Protein AF-A0A2U1PL02-F1 (afdb_monomer_lite)

Radius of gyration: 15.64 Å; chains: 1; bounding box: 35×17×44 Å

Sequence (83 aa):
MDHKRTAISVIGRLLLAATSYHIWIERNNRLFKNSRRSPEDLRDIIMVTIRLKLQTFRFKNTTMVSNLLTLWKMPKTFRLYGC

Secondary structure (DSSP, 8-state):
------HHHHHHHHHHHHHHHHHHHHHHHHHHH-----HHHHHHHHHHHHHHHHHT--EE--HHHHHHHHHTT--TT--EE--

Structure (mmCIF, N/CA/C/O backbone):
data_AF-A0A2U1PL02-F1
#
_entry.id   AF-A0A2U1PL02-F1
#
loop_
_atom_site.group_PDB
_atom_site.id
_atom_site.type_symbol
_atom_site.label_atom_id
_atom_site.label_alt_id
_atom_site.label_comp_id
_atom_site.label_asym_id
_atom_site.label_entity_id
_atom_site.label_seq_id
_atom_site.pdbx_PDB_ins_code
_atom_site.Cartn_x
_atom_site.Cartn_y
_atom_site.Cartn_z
_atom_site.occupancy
_atom_site.B_iso_or_equiv
_atom_site.auth_seq_id
_atom_site.auth_comp_id
_atom_site.auth_asym_id
_atom_site.auth_atom_id
_atom_site.pdbx_PDB_model_num
ATOM 1 N N . MET A 1 1 ? 13.398 4.546 22.915 1.00 43.66 1 MET A N 1
ATOM 2 C CA . MET A 1 1 ? 12.280 5.084 22.107 1.00 43.66 1 MET A CA 1
ATOM 3 C C . MET A 1 1 ? 11.361 3.925 21.752 1.00 43.66 1 MET A C 1
ATOM 5 O O . MET A 1 1 ? 11.668 3.156 20.846 1.00 43.66 1 MET A O 1
ATOM 9 N N . ASP A 1 2 ? 10.303 3.726 22.531 1.00 50.91 2 ASP A N 1
ATOM 10 C CA . ASP A 1 2 ? 9.404 2.579 22.387 1.00 50.91 2 ASP A CA 1
ATOM 11 C C . ASP A 1 2 ? 8.589 2.704 21.084 1.00 50.91 2 ASP A C 1
ATOM 13 O O . ASP A 1 2 ? 7.816 3.649 20.901 1.00 50.91 2 ASP A O 1
ATOM 17 N N . HIS A 1 3 ? 8.823 1.810 20.119 1.00 64.19 3 HIS A N 1
ATOM 18 C CA . HIS A 1 3 ? 8.184 1.878 18.803 1.00 64.19 3 HIS A CA 1
ATOM 19 C C . HIS A 1 3 ? 6.747 1.365 18.909 1.00 64.19 3 HIS A C 1
ATOM 21 O O . HIS A 1 3 ? 6.467 0.194 18.641 1.00 64.19 3 HIS A O 1
ATOM 27 N N . LYS A 1 4 ? 5.810 2.249 19.276 1.00 72.31 4 LYS A N 1
ATOM 28 C CA . LYS A 1 4 ? 4.387 1.892 19.342 1.00 72.31 4 LYS A CA 1
ATOM 29 C C . LYS A 1 4 ? 3.920 1.297 18.009 1.00 72.31 4 LYS A C 1
ATOM 31 O O . LYS A 1 4 ? 3.956 1.927 16.944 1.00 72.31 4 LYS A O 1
ATOM 36 N N . ARG A 1 5 ? 3.441 0.054 18.072 1.00 81.38 5 ARG A N 1
ATOM 37 C CA . ARG A 1 5 ? 2.879 -0.677 16.933 1.00 81.38 5 ARG A CA 1
ATOM 38 C C . ARG A 1 5 ? 1.452 -0.197 16.663 1.00 81.38 5 ARG A C 1
ATOM 40 O O . ARG A 1 5 ? 0.482 -0.856 17.018 1.00 81.38 5 ARG A O 1
ATOM 47 N N . THR A 1 6 ? 1.332 0.978 16.056 1.00 88.25 6 THR A N 1
ATOM 48 C CA . THR A 1 6 ? 0.057 1.541 15.598 1.00 88.25 6 THR A CA 1
ATOM 49 C C . THR A 1 6 ? -0.255 1.077 14.177 1.00 88.25 6 THR A C 1
ATOM 51 O O . THR A 1 6 ? 0.639 0.692 13.421 1.00 88.25 6 THR A O 1
ATOM 54 N N . ALA A 1 7 ? -1.528 1.139 13.776 1.00 88.00 7 ALA A N 1
ATOM 55 C CA . ALA A 1 7 ? -1.917 0.827 12.400 1.00 88.00 7 ALA A CA 1
ATOM 56 C C . ALA A 1 7 ? -1.178 1.721 11.384 1.00 88.00 7 ALA A C 1
ATOM 58 O O . ALA A 1 7 ? -0.717 1.225 10.359 1.00 88.00 7 ALA A O 1
ATOM 59 N N . ILE A 1 8 ? -0.965 3.000 11.719 1.00 91.19 8 ILE A N 1
ATOM 60 C CA . ILE A 1 8 ? -0.186 3.942 10.901 1.00 91.19 8 ILE A CA 1
ATOM 61 C C . ILE A 1 8 ? 1.266 3.475 10.748 1.00 91.19 8 ILE A C 1
ATOM 63 O O . ILE A 1 8 ? 1.757 3.399 9.625 1.00 91.19 8 ILE A O 1
ATOM 67 N N . SER A 1 9 ? 1.958 3.121 11.840 1.00 92.31 9 SER A N 1
ATOM 68 C CA . SER A 1 9 ? 3.370 2.711 11.754 1.00 92.31 9 SER A CA 1
ATOM 69 C C . SER A 1 9 ? 3.552 1.376 11.027 1.00 92.31 9 SER A C 1
ATOM 71 O O . SER A 1 9 ? 4.591 1.124 10.414 1.00 92.31 9 SER A O 1
ATOM 73 N N . VAL A 1 10 ? 2.545 0.501 11.067 1.00 91.00 10 VAL A N 1
ATOM 74 C CA . VAL A 1 10 ? 2.517 -0.738 10.279 1.00 91.00 10 VAL A CA 1
ATOM 75 C C . VAL A 1 10 ? 2.306 -0.441 8.793 1.00 91.00 10 VAL A C 1
ATOM 77 O O . VAL A 1 10 ? 3.073 -0.937 7.969 1.00 91.00 10 VAL A O 1
ATOM 80 N N . ILE A 1 11 ? 1.322 0.393 8.448 1.00 92.38 11 ILE A N 1
ATOM 81 C CA . ILE A 1 11 ? 1.059 0.805 7.063 1.00 92.38 11 ILE A CA 1
ATOM 82 C C . ILE A 1 11 ? 2.270 1.528 6.463 1.00 92.38 11 ILE A C 1
ATOM 84 O O . ILE A 1 11 ? 2.658 1.218 5.342 1.00 92.38 11 ILE A O 1
ATOM 88 N N . GLY A 1 12 ? 2.914 2.431 7.208 1.00 94.12 12 GLY A N 1
ATOM 89 C CA . GLY A 1 12 ? 4.101 3.151 6.738 1.00 94.12 12 GLY A CA 1
ATOM 90 C C . GLY A 1 12 ? 5.269 2.219 6.403 1.00 94.12 12 GLY A C 1
ATOM 91 O O . GLY A 1 12 ? 5.886 2.350 5.348 1.00 94.12 12 GLY A O 1
ATOM 92 N N . ARG A 1 13 ? 5.527 1.211 7.245 1.00 94.69 13 ARG A N 1
ATOM 93 C CA . ARG A 1 13 ? 6.551 0.189 6.965 1.00 94.69 13 ARG A CA 1
ATOM 94 C C . ARG A 1 13 ? 6.197 -0.676 5.758 1.00 94.69 13 ARG A C 1
ATOM 96 O O . ARG A 1 13 ? 7.080 -0.984 4.962 1.00 94.69 13 ARG A O 1
ATOM 103 N N . LEU A 1 14 ? 4.923 -1.043 5.602 1.00 94.69 14 LEU A N 1
ATOM 104 C CA . LEU A 1 14 ? 4.453 -1.757 4.413 1.00 94.69 14 LEU A CA 1
ATOM 105 C C . LEU A 1 14 ? 4.643 -0.931 3.142 1.00 94.69 14 LEU A C 1
ATOM 107 O O . LEU A 1 14 ? 5.112 -1.469 2.145 1.00 94.69 14 LEU A O 1
ATOM 111 N N . LEU A 1 15 ? 4.302 0.357 3.183 1.00 95.94 15 LEU A N 1
ATOM 112 C CA . LEU A 1 15 ? 4.460 1.266 2.054 1.00 95.94 15 LEU A CA 1
ATOM 113 C C . LEU A 1 15 ? 5.928 1.397 1.651 1.00 95.94 15 LEU A C 1
ATOM 115 O O . LEU A 1 15 ? 6.236 1.274 0.467 1.00 95.94 15 LEU A O 1
ATOM 119 N N . LEU A 1 16 ? 6.826 1.576 2.624 1.00 96.81 16 LEU A N 1
ATOM 120 C CA . LEU A 1 16 ? 8.263 1.644 2.370 1.00 96.81 16 LEU A CA 1
ATOM 121 C C . LEU A 1 16 ? 8.774 0.346 1.733 1.00 96.81 16 LEU A C 1
ATOM 123 O O . LEU A 1 16 ? 9.428 0.388 0.696 1.00 96.81 16 LEU A O 1
ATOM 127 N N . ALA A 1 17 ? 8.432 -0.809 2.310 1.00 96.75 17 ALA A N 1
ATOM 128 C CA . ALA A 1 17 ? 8.870 -2.104 1.797 1.00 96.75 17 ALA A CA 1
ATOM 129 C C . ALA A 1 17 ? 8.335 -2.385 0.381 1.00 96.75 17 ALA A C 1
ATOM 131 O O . ALA A 1 17 ? 9.102 -2.770 -0.501 1.00 96.75 17 ALA A O 1
ATOM 132 N N . ALA A 1 18 ? 7.037 -2.162 0.148 1.00 96.75 18 ALA A N 1
ATOM 133 C CA . ALA A 1 18 ? 6.405 -2.385 -1.150 1.00 96.75 18 ALA A CA 1
ATOM 134 C C . ALA A 1 18 ? 6.978 -1.454 -2.223 1.00 96.75 18 ALA A C 1
ATOM 136 O O . ALA A 1 18 ? 7.293 -1.908 -3.319 1.00 96.75 18 ALA A O 1
ATOM 137 N N . THR A 1 19 ? 7.160 -0.172 -1.899 1.00 97.06 19 THR A N 1
ATOM 138 C CA . THR 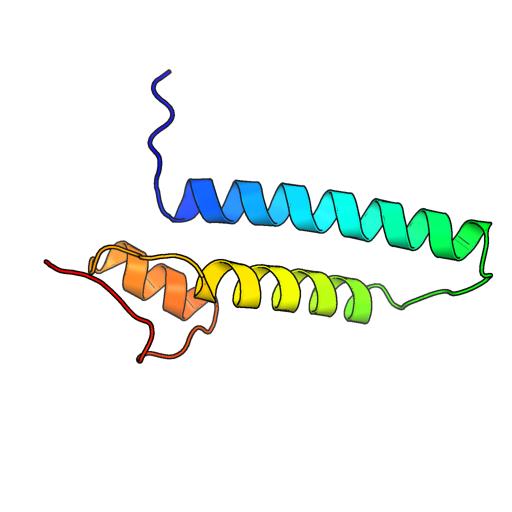A 1 19 ? 7.738 0.813 -2.821 1.00 97.06 19 THR A CA 1
ATOM 139 C C . THR A 1 19 ? 9.167 0.440 -3.198 1.00 97.06 19 THR A C 1
ATOM 141 O O . THR A 1 19 ? 9.474 0.343 -4.382 1.00 97.06 19 THR A O 1
ATOM 144 N N . SER A 1 20 ? 10.024 0.150 -2.215 1.00 97.75 20 SER A N 1
ATOM 145 C CA . SER A 1 20 ? 11.414 -0.244 -2.471 1.00 97.75 20 SER A CA 1
ATOM 146 C C . SER A 1 20 ? 11.506 -1.493 -3.349 1.00 97.75 20 SER A C 1
ATOM 148 O O . SER A 1 20 ? 12.286 -1.524 -4.301 1.00 97.75 20 SER A O 1
ATOM 150 N N . TYR A 1 21 ? 10.675 -2.504 -3.075 1.00 96.81 21 TYR A N 1
ATOM 151 C CA . TYR A 1 21 ? 10.635 -3.731 -3.869 1.00 96.81 21 TYR A CA 1
ATOM 152 C C . TYR A 1 21 ? 10.189 -3.474 -5.313 1.00 96.81 21 TYR A C 1
ATOM 154 O O . TYR A 1 21 ? 10.827 -3.944 -6.255 1.00 96.81 21 TYR A O 1
ATOM 162 N N . HIS A 1 22 ? 9.119 -2.696 -5.499 1.00 95.75 22 HIS A N 1
ATOM 163 C CA . HIS A 1 22 ? 8.566 -2.415 -6.824 1.00 95.75 22 HIS A CA 1
ATOM 164 C C . HIS A 1 22 ? 9.447 -1.469 -7.656 1.00 95.75 22 HIS A C 1
ATOM 166 O O . HIS A 1 22 ? 9.525 -1.602 -8.874 1.00 95.75 22 HIS A O 1
ATOM 172 N N . ILE A 1 23 ? 10.193 -0.563 -7.025 1.00 95.00 23 ILE A N 1
ATOM 173 C CA . ILE A 1 23 ? 11.220 0.227 -7.722 1.00 95.00 23 ILE A CA 1
ATOM 174 C C . ILE A 1 23 ? 12.367 -0.681 -8.179 1.00 95.00 23 ILE A C 1
ATOM 176 O O . ILE A 1 23 ? 12.821 -0.594 -9.322 1.00 95.00 23 ILE A O 1
ATOM 180 N N . TRP A 1 24 ? 12.826 -1.578 -7.303 1.00 96.19 24 TRP A N 1
ATOM 181 C CA . TRP A 1 24 ? 13.901 -2.509 -7.631 1.00 96.19 24 TRP A CA 1
ATOM 182 C C . TRP A 1 24 ? 13.515 -3.466 -8.770 1.00 96.19 24 TRP A C 1
ATOM 184 O O . TRP A 1 24 ? 14.294 -3.640 -9.711 1.00 96.19 24 TRP A O 1
ATOM 194 N N . ILE A 1 25 ? 12.306 -4.039 -8.742 1.00 94.94 25 ILE A N 1
ATOM 195 C CA . ILE A 1 25 ? 11.842 -4.943 -9.807 1.00 94.94 25 ILE A CA 1
ATOM 196 C C . ILE A 1 25 ? 11.670 -4.203 -11.141 1.00 94.94 25 ILE A C 1
ATOM 198 O O . ILE A 1 25 ? 12.041 -4.745 -12.180 1.00 94.94 25 ILE A O 1
ATOM 202 N N . GLU A 1 26 ? 11.179 -2.959 -11.128 1.00 94.69 26 GLU A N 1
ATOM 203 C CA . GLU A 1 26 ? 11.062 -2.129 -12.331 1.00 94.69 26 GLU A CA 1
ATOM 204 C C . GLU A 1 26 ? 12.441 -1.845 -12.937 1.00 94.69 26 GLU A C 1
ATOM 206 O O . GLU A 1 26 ? 12.641 -2.046 -14.136 1.00 94.69 26 GLU A O 1
ATOM 211 N N . ARG A 1 27 ? 13.431 -1.471 -12.113 1.00 94.12 27 ARG A N 1
ATOM 212 C CA . ARG A 1 27 ? 14.820 -1.295 -12.567 1.00 94.12 27 ARG A CA 1
ATOM 213 C C . ARG A 1 27 ? 15.352 -2.563 -13.237 1.00 94.12 27 ARG A C 1
ATOM 215 O O . ARG A 1 27 ? 15.938 -2.481 -14.314 1.00 94.12 27 ARG A O 1
ATOM 222 N N . ASN A 1 28 ? 15.139 -3.728 -12.631 1.00 95.00 28 ASN A N 1
ATOM 223 C CA . ASN A 1 28 ? 15.605 -4.993 -13.197 1.00 95.00 28 ASN A CA 1
ATOM 224 C C . ASN A 1 28 ? 14.881 -5.349 -14.500 1.00 95.00 28 ASN A C 1
ATOM 226 O O . ASN A 1 28 ? 15.517 -5.787 -15.454 1.00 95.00 28 ASN A O 1
ATOM 230 N N . ASN A 1 29 ? 13.571 -5.126 -14.587 1.00 94.12 29 ASN A N 1
ATOM 231 C CA . ASN A 1 29 ? 12.823 -5.369 -15.821 1.00 94.12 29 ASN A CA 1
ATOM 232 C C . ASN A 1 29 ? 13.291 -4.459 -16.966 1.00 94.12 29 ASN A C 1
ATOM 234 O O . ASN A 1 29 ? 13.371 -4.915 -18.107 1.00 94.12 29 ASN A O 1
ATOM 238 N N . ARG A 1 30 ? 13.670 -3.210 -16.673 1.00 92.00 30 ARG A N 1
ATOM 239 C CA . ARG A 1 30 ? 14.261 -2.306 -17.670 1.00 92.00 30 ARG A CA 1
ATOM 240 C C . ARG A 1 30 ? 15.614 -2.801 -18.170 1.00 92.00 30 ARG A C 1
ATOM 242 O O . ARG A 1 30 ? 15.869 -2.716 -19.363 1.00 92.00 30 ARG A O 1
ATOM 249 N N . LEU A 1 31 ? 16.448 -3.332 -17.274 1.00 94.25 31 LEU A N 1
ATOM 250 C CA . LEU A 1 31 ? 17.782 -3.837 -17.613 1.00 94.25 31 LEU A CA 1
ATOM 251 C C . LEU A 1 31 ? 17.746 -5.161 -18.386 1.00 94.25 31 LEU A C 1
ATOM 253 O O . LEU A 1 31 ? 18.525 -5.339 -19.313 1.00 94.25 31 LEU A O 1
ATOM 257 N N . PHE A 1 32 ? 16.856 -6.085 -18.013 1.00 94.25 32 PHE A N 1
ATOM 258 C CA . PHE A 1 32 ? 16.906 -7.469 -18.505 1.00 94.25 32 PHE A CA 1
ATOM 259 C C . PHE A 1 32 ? 15.753 -7.863 -19.431 1.00 94.25 32 PHE A C 1
ATOM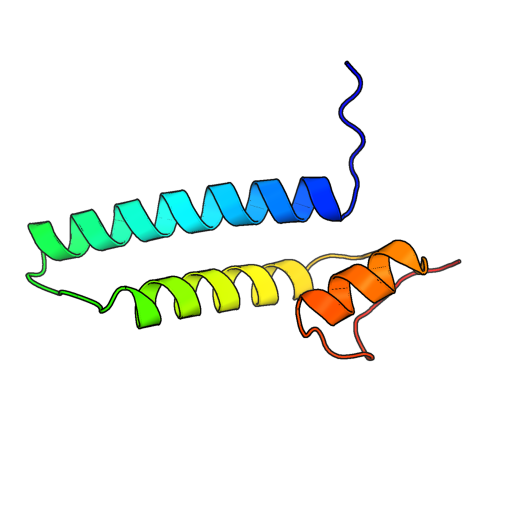 261 O O . PHE A 1 32 ? 15.825 -8.908 -20.069 1.00 94.25 32 PHE A O 1
ATOM 268 N N . LYS A 1 33 ? 14.672 -7.076 -19.494 1.00 89.56 33 LYS A N 1
ATOM 269 C CA . LYS A 1 33 ? 13.460 -7.421 -20.261 1.00 89.56 33 LYS A CA 1
ATOM 270 C C . LYS A 1 33 ? 13.001 -6.325 -21.225 1.00 89.56 33 LYS A C 1
ATOM 272 O O . LYS A 1 33 ? 11.957 -6.494 -21.845 1.00 89.56 33 LYS A O 1
ATOM 277 N N . ASN A 1 34 ? 13.723 -5.198 -21.318 1.00 86.12 34 ASN A N 1
ATOM 278 C CA . ASN A 1 34 ? 13.340 -4.003 -22.093 1.00 86.12 34 ASN A CA 1
ATOM 279 C C . ASN A 1 34 ? 11.889 -3.534 -21.859 1.00 86.12 34 ASN A C 1
ATOM 281 O O . ASN A 1 34 ? 11.306 -2.824 -22.676 1.00 86.12 34 ASN A O 1
ATOM 285 N N . SER A 1 35 ? 11.303 -3.905 -20.721 1.00 84.69 35 SER A N 1
ATOM 286 C CA . SER A 1 35 ? 9.942 -3.537 -20.355 1.00 84.69 35 SER A CA 1
ATOM 287 C C . SER A 1 35 ? 9.980 -2.220 -19.594 1.00 84.69 35 SER A C 1
ATOM 289 O O . SER A 1 35 ? 10.790 -2.049 -18.680 1.00 84.69 35 SER A O 1
ATOM 291 N N . ARG A 1 36 ? 9.126 -1.276 -19.990 1.00 86.31 36 ARG A N 1
ATOM 292 C CA . ARG A 1 36 ? 8.994 0.030 -19.345 1.00 86.31 36 ARG A CA 1
ATOM 293 C C . ARG A 1 36 ? 7.541 0.222 -18.973 1.00 86.31 36 ARG A C 1
ATOM 295 O O . ARG A 1 36 ? 6.697 0.387 -19.849 1.00 86.31 36 ARG A O 1
ATOM 302 N N . ARG A 1 37 ? 7.265 0.179 -17.677 1.00 88.62 37 ARG A N 1
ATOM 303 C CA . ARG A 1 37 ? 5.947 0.500 -17.145 1.00 88.62 37 ARG A CA 1
ATOM 304 C C . ARG A 1 37 ? 5.865 2.001 -16.860 1.00 88.62 37 ARG A C 1
ATOM 306 O O . ARG A 1 37 ? 6.881 2.629 -16.538 1.00 88.62 37 ARG A O 1
ATOM 313 N N . SER A 1 38 ? 4.670 2.572 -16.997 1.00 93.50 38 SER A N 1
ATOM 314 C CA . SER A 1 38 ? 4.428 3.962 -16.619 1.00 93.50 38 SER A CA 1
ATOM 315 C C . SER A 1 38 ? 4.568 4.137 -15.093 1.00 93.50 38 SER A C 1
ATOM 317 O O . SER A 1 38 ? 4.339 3.191 -14.327 1.00 93.50 38 SER A O 1
ATOM 319 N N . PRO A 1 39 ? 4.974 5.321 -14.607 1.00 91.19 39 PRO A N 1
ATOM 320 C CA . PRO A 1 39 ? 4.974 5.618 -13.175 1.00 91.19 39 PRO A CA 1
ATOM 321 C C . PRO A 1 39 ? 3.595 5.434 -12.523 1.00 91.19 39 PRO A C 1
ATOM 323 O O . PRO A 1 39 ? 3.512 5.010 -11.368 1.00 91.19 39 PRO A O 1
ATOM 326 N N . GLU A 1 40 ? 2.524 5.712 -13.266 1.00 95.25 40 GLU A N 1
ATOM 327 C CA . GLU A 1 40 ? 1.136 5.593 -12.824 1.00 95.25 40 GLU A CA 1
ATOM 328 C C . GLU A 1 40 ? 0.779 4.132 -12.539 1.00 95.25 40 GLU A C 1
ATOM 330 O O . GLU A 1 40 ? 0.323 3.810 -11.440 1.00 95.25 40 GLU A O 1
ATOM 335 N N . ASP A 1 41 ? 1.097 3.231 -13.471 1.00 94.62 41 ASP A N 1
ATOM 336 C CA . ASP A 1 41 ? 0.863 1.795 -13.309 1.00 94.62 41 ASP A CA 1
ATOM 337 C C . ASP A 1 41 ? 1.695 1.224 -12.149 1.00 94.62 41 ASP A C 1
ATOM 339 O O . ASP A 1 41 ? 1.232 0.364 -11.396 1.00 94.62 41 ASP A O 1
ATOM 343 N N . LEU A 1 42 ? 2.939 1.693 -11.979 1.00 95.00 42 LEU A N 1
ATOM 344 C CA . LEU A 1 42 ? 3.796 1.271 -10.868 1.00 95.00 42 LEU A CA 1
ATOM 345 C C . LEU A 1 42 ? 3.190 1.679 -9.521 1.00 95.00 42 LEU A C 1
ATOM 347 O O . LEU A 1 42 ? 3.117 0.868 -8.593 1.00 95.00 42 LEU A O 1
ATOM 351 N N . ARG A 1 43 ? 2.725 2.927 -9.425 1.00 94.94 43 ARG A N 1
ATOM 352 C CA . ARG A 1 43 ? 2.036 3.455 -8.246 1.00 94.94 43 ARG A CA 1
ATOM 353 C C . ARG A 1 43 ? 0.768 2.658 -7.958 1.00 94.94 43 ARG A C 1
ATOM 355 O O . ARG A 1 43 ? 0.545 2.284 -6.807 1.00 94.94 43 ARG A O 1
ATOM 362 N N . ASP A 1 44 ? -0.024 2.332 -8.971 1.00 95.75 44 ASP A N 1
ATOM 363 C CA . ASP A 1 44 ? -1.254 1.562 -8.792 1.00 95.75 44 ASP A CA 1
ATOM 364 C C . ASP A 1 44 ? -0.979 0.125 -8.329 1.00 95.75 44 ASP A C 1
ATOM 366 O O . ASP A 1 44 ? -1.631 -0.352 -7.395 1.00 95.75 44 ASP A O 1
ATOM 370 N N . ILE A 1 45 ? 0.054 -0.533 -8.863 1.00 96.00 45 ILE A N 1
ATOM 371 C CA . ILE A 1 45 ? 0.495 -1.856 -8.395 1.00 96.00 45 ILE A CA 1
ATOM 372 C C . ILE A 1 45 ? 0.938 -1.810 -6.930 1.00 96.00 45 ILE A C 1
ATOM 374 O O . ILE A 1 45 ? 0.561 -2.690 -6.148 1.00 96.00 45 ILE A O 1
ATOM 378 N N . ILE A 1 46 ? 1.700 -0.790 -6.523 1.00 96.38 46 ILE A N 1
ATOM 379 C CA . ILE A 1 46 ? 2.104 -0.608 -5.121 1.00 96.38 46 ILE A CA 1
ATOM 380 C C . ILE A 1 46 ? 0.862 -0.437 -4.235 1.00 96.38 46 ILE A C 1
ATOM 382 O O . ILE A 1 46 ? 0.729 -1.122 -3.217 1.00 96.38 46 ILE A O 1
ATOM 386 N N . MET A 1 47 ? -0.084 0.416 -4.639 1.00 95.31 47 MET A N 1
ATOM 387 C CA . MET A 1 47 ? -1.315 0.669 -3.882 1.00 95.31 47 MET A CA 1
ATOM 388 C C . MET A 1 47 ? -2.183 -0.587 -3.746 1.00 95.31 47 MET A C 1
ATOM 390 O O . MET A 1 47 ? -2.677 -0.874 -2.652 1.00 95.31 47 MET A O 1
ATOM 394 N N . VAL A 1 48 ? -2.346 -1.363 -4.820 1.00 95.19 48 VAL A N 1
ATOM 395 C CA . VAL A 1 48 ? -3.072 -2.643 -4.800 1.00 95.19 48 VAL A CA 1
ATOM 396 C C . VAL A 1 48 ? -2.364 -3.648 -3.896 1.00 95.19 48 VAL A C 1
ATOM 398 O O . VAL A 1 48 ? -3.010 -4.248 -3.039 1.00 95.19 48 VAL A O 1
ATOM 401 N N . THR A 1 49 ? -1.039 -3.775 -4.009 1.00 96.00 49 THR A N 1
ATOM 402 C CA . THR A 1 49 ? -0.232 -4.676 -3.169 1.00 96.00 49 THR A CA 1
ATOM 403 C C . THR A 1 49 ? -0.444 -4.379 -1.684 1.00 96.00 49 THR A C 1
ATOM 405 O O . THR A 1 49 ? -0.672 -5.290 -0.886 1.00 96.00 49 THR A O 1
ATOM 408 N N . ILE A 1 50 ? -0.420 -3.099 -1.302 1.00 95.50 50 ILE A N 1
ATOM 409 C CA . ILE A 1 50 ? -0.620 -2.687 0.089 1.00 95.50 50 ILE A CA 1
ATOM 410 C C . ILE A 1 50 ? -2.053 -2.968 0.532 1.00 95.50 50 ILE A C 1
ATOM 412 O O . ILE A 1 50 ? -2.232 -3.563 1.589 1.00 95.50 50 ILE A O 1
ATOM 416 N N . ARG A 1 51 ? -3.073 -2.615 -0.261 1.00 93.44 51 ARG A N 1
ATOM 417 C CA . ARG A 1 51 ? -4.481 -2.894 0.083 1.00 93.44 51 ARG A CA 1
ATOM 418 C C . ARG A 1 51 ? -4.737 -4.384 0.293 1.00 93.44 51 ARG A C 1
ATOM 420 O O . ARG A 1 51 ? -5.326 -4.756 1.306 1.00 93.44 51 ARG A O 1
ATOM 427 N N . LEU A 1 52 ? -4.241 -5.231 -0.609 1.00 93.06 52 LEU A N 1
ATOM 428 C CA . LEU A 1 52 ? -4.313 -6.688 -0.470 1.00 93.06 52 LEU A CA 1
AT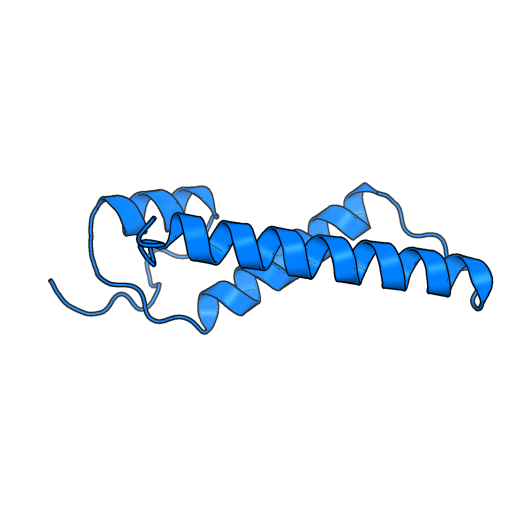OM 429 C C . LEU A 1 52 ? -3.599 -7.156 0.801 1.00 93.06 52 LEU A C 1
ATOM 431 O O . LEU A 1 52 ? -4.116 -7.990 1.541 1.00 93.06 52 LEU A O 1
ATOM 435 N N . LYS A 1 53 ? -2.435 -6.581 1.126 1.00 92.88 53 LYS A N 1
ATOM 436 C CA . LYS A 1 53 ? -1.741 -6.923 2.370 1.00 92.88 53 LYS A CA 1
ATOM 437 C C . LYS A 1 53 ? -2.532 -6.495 3.603 1.00 92.88 53 LYS A C 1
ATOM 439 O O . LYS A 1 53 ? -2.631 -7.275 4.549 1.00 92.88 53 LYS A O 1
ATOM 444 N N . LEU A 1 54 ? -3.138 -5.309 3.586 1.00 91.69 54 LEU A N 1
ATOM 445 C CA . LEU A 1 54 ? -3.992 -4.833 4.673 1.00 91.69 54 LEU A CA 1
ATOM 446 C C . LEU A 1 54 ? -5.188 -5.755 4.888 1.00 91.69 54 LEU A C 1
ATOM 448 O O . LEU A 1 54 ? -5.511 -6.000 6.043 1.00 91.69 54 LEU A O 1
ATOM 452 N N . GLN A 1 55 ? -5.759 -6.346 3.828 1.00 88.69 55 GLN A N 1
ATOM 453 C CA . GLN A 1 55 ? -6.818 -7.364 3.929 1.00 88.69 55 GLN A CA 1
ATOM 454 C C . GLN A 1 55 ? -6.451 -8.584 4.774 1.00 88.69 55 GLN A C 1
ATOM 456 O O . GLN A 1 55 ? -7.328 -9.183 5.393 1.00 88.69 55 GLN A O 1
ATOM 461 N N . THR A 1 56 ? -5.166 -8.923 4.863 1.00 89.19 56 THR A N 1
ATOM 462 C CA . THR A 1 56 ? -4.705 -10.047 5.692 1.00 89.19 56 THR A CA 1
ATOM 463 C C . THR A 1 56 ? -4.603 -9.700 7.178 1.00 89.19 56 THR A C 1
ATOM 465 O O . THR A 1 56 ? -4.505 -10.594 8.019 1.00 89.19 56 THR A O 1
ATOM 468 N N . PHE A 1 57 ? -4.616 -8.412 7.531 1.00 88.44 57 PHE A N 1
ATOM 469 C CA . PHE A 1 57 ? -4.409 -7.965 8.902 1.00 88.44 57 PHE A CA 1
ATOM 470 C C . PHE A 1 57 ? -5.704 -7.941 9.704 1.00 88.44 57 PHE A C 1
ATOM 472 O O . PHE A 1 57 ? -6.792 -7.684 9.192 1.00 88.44 57 PHE A O 1
ATOM 479 N N . ARG A 1 58 ? -5.571 -8.200 11.007 1.00 86.12 58 ARG A N 1
ATOM 480 C CA . ARG A 1 58 ? -6.658 -8.051 11.972 1.00 86.12 58 ARG A CA 1
ATOM 481 C C . ARG A 1 58 ? -6.455 -6.741 12.720 1.00 86.12 58 ARG A C 1
ATOM 483 O O . ARG A 1 58 ? -5.468 -6.579 13.436 1.00 86.12 58 ARG A O 1
ATOM 490 N N . PHE A 1 59 ? -7.370 -5.805 12.520 1.00 85.31 59 PHE A N 1
ATOM 491 C CA . PHE A 1 59 ? -7.340 -4.502 13.173 1.00 85.31 59 PHE A CA 1
ATOM 492 C C . PHE A 1 59 ? -8.318 -4.466 14.348 1.00 85.31 59 PHE A C 1
ATOM 494 O O . PHE A 1 59 ? -9.390 -5.067 14.279 1.00 85.31 59 PHE A O 1
ATOM 501 N N . LYS A 1 60 ? -7.953 -3.743 15.413 1.00 86.06 60 LYS A N 1
ATOM 502 C CA . LYS A 1 60 ? -8.876 -3.436 16.515 1.00 86.06 60 LYS A CA 1
ATOM 503 C C . LYS A 1 60 ? -9.969 -2.484 16.032 1.00 86.06 60 LYS A C 1
ATOM 505 O O . LYS A 1 60 ? -9.672 -1.597 15.226 1.00 86.06 60 LYS A O 1
ATOM 510 N N . ASN A 1 61 ? -11.193 -2.636 16.537 1.00 85.06 61 ASN A N 1
ATOM 511 C CA . ASN A 1 61 ? -12.287 -1.729 16.204 1.00 85.06 61 ASN A CA 1
ATOM 512 C C . ASN A 1 61 ? -12.163 -0.414 16.986 1.00 85.06 61 ASN A C 1
ATOM 514 O O . ASN A 1 61 ? -12.780 -0.221 18.025 1.00 85.06 61 ASN A O 1
ATOM 518 N N . THR A 1 62 ? -11.326 0.497 16.495 1.00 89.00 62 THR A N 1
ATOM 519 C CA . THR A 1 62 ? -11.216 1.851 17.047 1.00 89.00 62 THR A CA 1
ATOM 520 C C . THR A 1 62 ? -11.543 2.881 15.977 1.00 89.00 62 THR A C 1
ATOM 522 O O . THR A 1 62 ? -11.242 2.680 14.797 1.00 89.00 62 THR A O 1
ATOM 525 N N . THR A 1 63 ? -12.102 4.026 16.378 1.00 88.62 63 THR A N 1
ATOM 526 C CA . THR A 1 63 ? -12.437 5.133 15.463 1.00 88.62 63 THR A CA 1
ATOM 527 C C . THR A 1 63 ? -11.229 5.568 14.635 1.00 88.62 63 THR A C 1
ATOM 529 O O . THR A 1 63 ? -11.335 5.785 13.431 1.00 88.62 63 THR A O 1
ATOM 532 N N . MET A 1 64 ? -10.046 5.607 15.257 1.00 89.06 64 MET A N 1
ATOM 533 C CA . MET A 1 64 ? -8.790 5.939 14.584 1.00 89.06 64 MET A CA 1
ATOM 534 C C . MET A 1 64 ? -8.463 4.954 13.451 1.00 89.06 64 MET A C 1
ATOM 536 O O . MET A 1 64 ? -8.101 5.375 12.353 1.00 89.06 64 MET A O 1
ATOM 540 N N . VAL A 1 65 ? -8.603 3.648 13.694 1.00 89.62 65 VAL A N 1
ATOM 541 C CA . VAL A 1 65 ? -8.305 2.632 12.678 1.00 89.62 65 VAL A CA 1
ATOM 542 C C . VAL A 1 65 ? -9.393 2.580 11.606 1.00 89.62 65 VAL A C 1
ATOM 544 O O . VAL A 1 65 ? -9.065 2.440 10.433 1.00 89.62 65 VAL A O 1
ATOM 547 N N . SER A 1 66 ? -10.661 2.780 11.966 1.00 89.06 66 SER A N 1
ATOM 548 C CA . SER A 1 66 ? -11.765 2.885 11.003 1.00 89.06 66 SER A CA 1
ATOM 549 C C . SER A 1 66 ? -11.578 4.062 10.031 1.00 89.06 66 SER A C 1
ATOM 551 O O . SER A 1 66 ? -11.660 3.892 8.810 1.00 89.06 66 SER A O 1
ATOM 553 N N . ASN A 1 67 ? -11.211 5.240 10.549 1.00 90.56 67 ASN A N 1
ATOM 554 C CA . ASN A 1 67 ? -10.897 6.416 9.732 1.00 90.56 67 ASN A CA 1
ATOM 555 C C . ASN A 1 67 ? -9.694 6.157 8.818 1.00 90.56 67 ASN A C 1
ATOM 557 O O . ASN A 1 67 ? -9.719 6.500 7.636 1.00 90.56 67 ASN A O 1
ATOM 561 N N . LEU A 1 68 ? -8.659 5.495 9.340 1.00 91.25 68 LEU A N 1
ATOM 562 C CA . LEU A 1 68 ? -7.483 5.128 8.559 1.00 91.25 68 LEU A CA 1
ATOM 563 C C . LEU A 1 68 ? -7.834 4.148 7.429 1.00 91.25 68 LEU A C 1
ATOM 565 O O . LEU A 1 68 ? -7.434 4.362 6.291 1.00 91.25 68 LEU A O 1
ATOM 569 N N . LEU A 1 69 ? -8.614 3.102 7.695 1.00 90.94 69 LEU A N 1
ATOM 570 C CA . LEU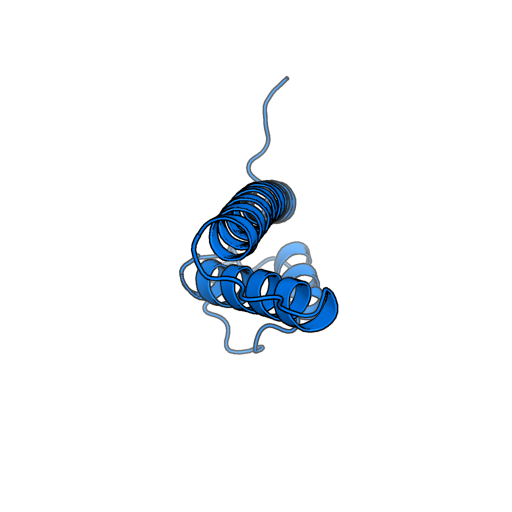 A 1 69 ? -9.045 2.154 6.662 1.00 90.94 69 LEU A CA 1
ATOM 571 C C . LEU A 1 69 ? -9.932 2.823 5.602 1.00 90.94 69 LEU A C 1
ATOM 573 O O . LEU A 1 69 ? -9.807 2.508 4.417 1.00 90.94 69 LEU A O 1
ATOM 577 N N . THR A 1 70 ? -10.753 3.794 6.005 1.00 91.12 70 THR A N 1
ATOM 578 C CA . THR A 1 70 ? -11.555 4.616 5.087 1.00 91.12 70 THR A CA 1
ATOM 579 C C . THR A 1 70 ? -10.664 5.459 4.172 1.00 91.12 70 THR A C 1
ATOM 581 O O . THR A 1 70 ? -10.867 5.457 2.958 1.00 91.12 70 THR A O 1
ATOM 584 N N . LEU A 1 71 ? -9.621 6.102 4.714 1.00 91.94 71 LEU A N 1
ATOM 585 C CA . LEU A 1 71 ? -8.620 6.835 3.926 1.00 91.94 71 LEU A CA 1
ATOM 586 C C . LEU A 1 71 ? -7.944 5.929 2.883 1.00 91.94 71 LEU A C 1
ATOM 588 O O . LEU A 1 71 ? -7.717 6.333 1.743 1.00 91.94 71 LEU A O 1
ATOM 592 N N . TRP A 1 72 ? -7.680 4.674 3.247 1.00 92.25 72 TRP A N 1
ATOM 593 C CA . TRP A 1 72 ? -7.109 3.666 2.349 1.00 92.25 72 TRP A CA 1
ATOM 594 C C . TRP A 1 72 ? -8.123 3.030 1.380 1.00 92.25 72 TRP A C 1
ATOM 596 O O . TRP A 1 72 ? -7.743 2.168 0.579 1.00 92.25 72 TRP A O 1
ATOM 606 N N . LYS A 1 73 ? -9.378 3.506 1.381 1.00 91.50 73 LYS A N 1
ATOM 607 C CA . LYS A 1 73 ? -10.504 3.026 0.562 1.00 91.50 73 LYS A CA 1
ATOM 608 C C . LYS A 1 73 ? -10.821 1.542 0.781 1.00 91.50 73 LYS A C 1
ATOM 610 O O . LYS A 1 73 ? -11.143 0.824 -0.163 1.00 91.50 73 LYS A O 1
ATOM 615 N N . MET A 1 74 ? -10.697 1.069 2.018 1.00 90.62 7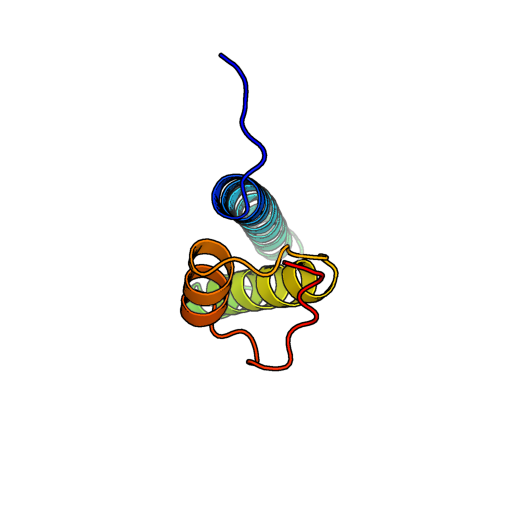4 MET A N 1
ATOM 616 C CA . MET A 1 74 ? -11.043 -0.305 2.377 1.00 90.62 74 MET A CA 1
ATOM 617 C C . MET A 1 74 ? -12.563 -0.448 2.572 1.00 90.62 74 MET A C 1
ATOM 619 O O . MET A 1 74 ? -13.209 0.499 3.026 1.00 90.62 74 MET A O 1
ATOM 623 N N . PRO A 1 75 ? -13.159 -1.614 2.257 1.00 85.19 75 PRO A N 1
ATOM 624 C CA . PRO A 1 75 ? -14.589 -1.843 2.460 1.00 85.19 75 PRO A CA 1
ATOM 625 C C . PRO A 1 75 ? -14.989 -1.670 3.927 1.00 85.19 75 PRO A C 1
ATOM 627 O O . PRO A 1 75 ? -14.259 -2.095 4.814 1.00 85.19 75 PRO A O 1
ATOM 630 N N . LYS A 1 76 ? -16.183 -1.140 4.208 1.00 75.06 76 LYS A N 1
ATOM 631 C CA . LYS A 1 76 ? -16.696 -1.042 5.592 1.00 75.06 76 LYS A CA 1
ATOM 632 C C . LYS A 1 76 ? -16.924 -2.410 6.249 1.00 75.06 76 LYS A C 1
ATOM 634 O O . LYS A 1 76 ? -16.913 -2.511 7.467 1.00 75.06 76 LYS A O 1
ATOM 639 N N . THR A 1 77 ? -17.071 -3.463 5.443 1.00 72.50 77 THR A N 1
ATOM 640 C CA . THR A 1 77 ? -17.143 -4.869 5.877 1.00 72.50 77 THR A CA 1
ATOM 641 C C . THR A 1 77 ? -15.789 -5.440 6.309 1.00 72.50 77 THR A C 1
ATOM 643 O O . THR A 1 77 ? -15.672 -6.643 6.553 1.00 72.50 77 THR A O 1
ATOM 646 N N . PHE A 1 78 ? -14.744 -4.607 6.375 1.00 74.62 78 PHE A N 1
ATOM 647 C CA . PHE A 1 78 ? -13.431 -5.030 6.824 1.00 74.62 78 PHE A CA 1
ATOM 648 C C . PHE A 1 78 ? -13.517 -5.691 8.201 1.00 74.62 78 PHE A C 1
ATOM 650 O O . PHE A 1 78 ? -14.170 -5.174 9.104 1.00 74.62 78 PHE A O 1
ATOM 657 N N . ARG A 1 79 ? -12.849 -6.839 8.368 1.00 69.50 79 ARG A N 1
ATOM 658 C CA . ARG A 1 79 ? -12.905 -7.633 9.603 1.00 69.50 79 ARG A CA 1
ATOM 659 C C . ARG A 1 79 ? -12.153 -6.922 10.733 1.00 69.50 79 ARG A C 1
ATOM 661 O O . ARG A 1 79 ? -10.976 -7.198 10.977 1.00 69.50 79 ARG A O 1
ATOM 668 N N . LEU A 1 80 ? -12.842 -5.999 11.394 1.00 76.19 80 LEU A N 1
ATOM 669 C CA . LEU A 1 80 ? -12.440 -5.405 12.661 1.00 76.19 80 LEU A CA 1
ATOM 670 C C . LEU A 1 80 ? -12.783 -6.377 13.793 1.00 76.19 80 LEU A C 1
ATOM 672 O O . LEU A 1 80 ? -13.839 -7.004 13.782 1.00 76.19 80 LEU A O 1
ATOM 676 N N . TYR A 1 81 ? -11.881 -6.511 14.758 1.00 70.56 81 TYR A N 1
ATOM 677 C CA . TYR A 1 81 ? -12.073 -7.361 15.930 1.00 70.56 81 TYR A CA 1
ATOM 678 C C . TYR A 1 81 ? -12.208 -6.495 17.172 1.00 70.56 81 TYR A C 1
ATOM 680 O O . TYR A 1 81 ? -11.273 -5.748 17.448 1.00 70.56 81 TYR A O 1
ATOM 688 N N . GLY A 1 82 ? -13.321 -6.664 17.899 1.00 61.97 82 GLY A N 1
ATOM 689 C CA . GLY A 1 82 ? -13.540 -6.223 19.286 1.00 61.97 82 GLY A CA 1
ATOM 690 C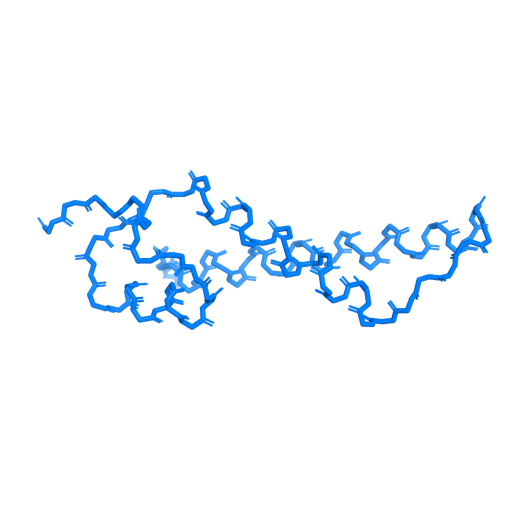 C . GLY A 1 82 ? -13.433 -4.716 19.564 1.00 61.97 82 GLY A C 1
ATOM 691 O O . GLY A 1 82 ? -12.581 -4.024 19.006 1.00 61.97 82 GLY A O 1
ATOM 692 N N . CYS A 1 83 ? -14.286 -4.232 20.468 1.00 48.28 83 CYS A N 1
ATOM 693 C CA . CYS A 1 83 ? -14.007 -3.044 21.276 1.00 48.28 83 CYS A CA 1
ATOM 694 C C . CYS A 1 83 ? -13.313 -3.500 22.562 1.00 48.28 83 CYS A C 1
ATOM 696 O O . CYS A 1 83 ? -13.785 -4.515 23.124 1.00 48.28 83 CYS A O 1
#

pLDDT: mean 88.15, std 10.94, range [43.66, 97.75]

Foldseek 3Di:
DDDPPDPVVVLVVLLVVLLVVLVVVQVVCCVPVVDHDDPVVSVVVSLVVSLVVVLVDEAAPDPVVLVVCVVSVHDPPRHHDYD

Organism: Artemisia annua (NCBI:txid35608)